Protein AF-A0A2E3NAU3-F1 (afdb_monomer_lite)

Radius of gyration: 28.37 Å; chains: 1; bounding box: 39×22×74 Å

Sequence (66 aa):
MKRRSWEQSEEADGLDLPDESFDYEDFIAREFGNRGRGVIRIRWYWWVTALFMVIILILFSLSGLR

Foldseek 3Di:
DDDDPPDDDPVVVPPPPPPDDPPPVVVCCVPPVPPPPPPPPDDVVVVVVVVVVVVVVVVVVVVVVD

Structure (mmCIF, N/CA/C/O backbone):
data_AF-A0A2E3NAU3-F1
#
_entry.id   AF-A0A2E3NAU3-F1
#
loop_
_atom_site.group_PDB
_atom_site.id
_atom_site.type_symbol
_atom_site.label_atom_id
_atom_site.label_alt_id
_atom_site.label_comp_id
_atom_site.label_asym_id
_atom_site.label_entity_id
_atom_site.label_seq_id
_atom_site.pdbx_PDB_ins_code
_atom_site.Cartn_x
_atom_site.Cartn_y
_atom_site.Cartn_z
_atom_site.occupancy
_atom_site.B_iso_or_equiv
_atom_site.auth_seq_id
_atom_site.auth_com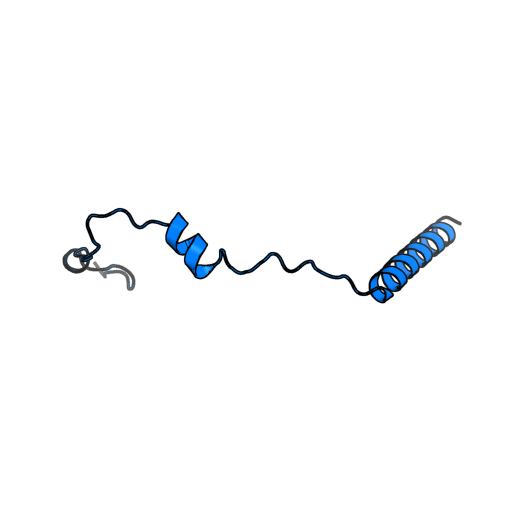p_id
_atom_site.auth_asym_id
_atom_site.auth_atom_id
_atom_site.pdbx_PDB_model_num
ATOM 1 N N . MET A 1 1 ? 15.718 -12.510 47.641 1.00 50.22 1 MET A N 1
ATOM 2 C CA . MET A 1 1 ? 15.367 -12.632 46.208 1.00 50.22 1 MET A CA 1
ATOM 3 C C . MET A 1 1 ? 14.731 -11.320 45.774 1.00 50.22 1 MET A C 1
ATOM 5 O O . MET A 1 1 ? 13.855 -10.842 46.480 1.00 50.22 1 MET A O 1
ATOM 9 N N . LYS A 1 2 ? 15.236 -10.675 44.715 1.00 71.00 2 LYS A N 1
ATOM 10 C CA . LYS A 1 2 ? 14.747 -9.366 44.247 1.00 71.00 2 LYS A CA 1
ATOM 11 C C . LYS A 1 2 ? 13.576 -9.599 43.283 1.00 71.00 2 LYS A C 1
ATOM 13 O O . LYS A 1 2 ? 13.783 -10.260 42.269 1.00 71.00 2 LYS A O 1
ATOM 18 N N . ARG A 1 3 ? 12.382 -9.093 43.619 1.00 69.56 3 ARG A N 1
ATOM 19 C CA . ARG A 1 3 ? 11.197 -9.091 42.737 1.00 69.56 3 ARG A CA 1
ATOM 20 C C . ARG A 1 3 ? 11.529 -8.365 41.436 1.00 69.56 3 ARG A C 1
ATOM 22 O O . ARG A 1 3 ? 12.269 -7.374 41.453 1.00 69.56 3 ARG A O 1
ATOM 29 N N . ARG A 1 4 ? 11.029 -8.865 40.310 1.00 80.25 4 ARG A N 1
ATOM 30 C CA . ARG A 1 4 ? 11.262 -8.220 39.009 1.00 80.25 4 ARG A CA 1
ATOM 31 C C . ARG A 1 4 ? 10.362 -6.989 38.881 1.00 80.25 4 ARG A C 1
ATOM 33 O O . ARG A 1 4 ? 9.279 -6.962 39.443 1.00 80.25 4 ARG A O 1
ATOM 40 N N . SER A 1 5 ? 10.786 -5.967 38.133 1.00 74.00 5 SER A N 1
ATOM 41 C CA . SER A 1 5 ? 10.031 -4.699 38.025 1.00 74.00 5 SER A CA 1
ATOM 42 C C . SER A 1 5 ? 8.631 -4.847 37.408 1.00 74.00 5 SER A C 1
ATOM 44 O O . SER A 1 5 ? 7.843 -3.912 37.477 1.00 74.00 5 SER A O 1
ATOM 46 N N . TRP A 1 6 ? 8.343 -5.989 36.783 1.00 76.44 6 TRP A N 1
ATOM 47 C CA . TRP A 1 6 ? 7.055 -6.328 36.176 1.00 76.44 6 TRP A CA 1
ATOM 48 C C . TRP A 1 6 ? 6.254 -7.353 36.992 1.00 76.44 6 TRP A C 1
ATOM 50 O O . TRP A 1 6 ? 5.206 -7.807 36.549 1.00 76.44 6 TRP A O 1
ATOM 60 N N . GLU A 1 7 ? 6.780 -7.793 38.134 1.00 72.81 7 GLU A N 1
ATOM 61 C CA . GLU A 1 7 ? 6.153 -8.810 38.969 1.00 72.81 7 GLU A CA 1
ATOM 62 C C . GLU A 1 7 ? 5.159 -8.128 39.915 1.00 72.81 7 GLU A C 1
ATOM 64 O O . GLU A 1 7 ? 5.560 -7.442 40.857 1.0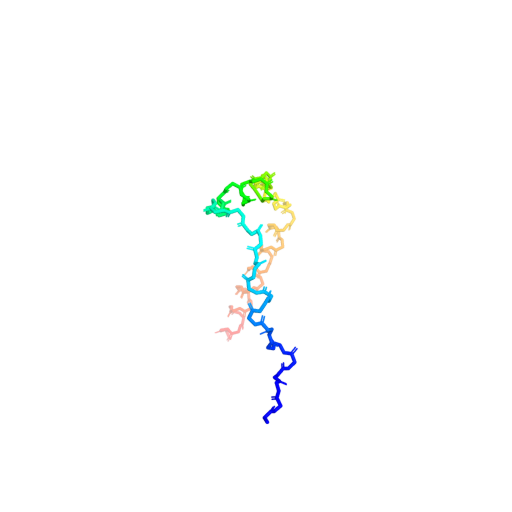0 72.81 7 GLU A O 1
ATOM 69 N N . GLN A 1 8 ? 3.866 -8.278 39.628 1.00 70.19 8 GLN A N 1
ATOM 70 C CA . GLN A 1 8 ? 2.789 -7.781 40.482 1.00 70.19 8 GLN A CA 1
ATOM 71 C C . GLN A 1 8 ? 2.557 -8.727 41.672 1.00 70.19 8 GLN A C 1
ATOM 73 O O . GLN A 1 8 ? 2.790 -9.932 41.583 1.00 70.19 8 GLN A O 1
ATOM 78 N N . SER A 1 9 ? 2.150 -8.170 42.813 1.00 66.56 9 SER A N 1
ATOM 79 C CA . SER A 1 9 ? 1.744 -8.930 44.001 1.00 66.56 9 SER A CA 1
ATOM 80 C C . SER A 1 9 ? 0.419 -9.654 43.753 1.00 66.56 9 SER A C 1
ATOM 82 O O . SER A 1 9 ? -0.448 -9.087 43.103 1.00 66.56 9 SER A O 1
ATOM 84 N N . GLU A 1 10 ? 0.230 -10.847 44.327 1.00 61.91 10 GLU A N 1
ATOM 85 C CA . GLU A 1 10 ? -1.022 -11.632 44.225 1.00 61.91 10 GLU A CA 1
ATOM 86 C C . GLU A 1 10 ? -2.263 -10.855 44.718 1.00 61.91 10 GLU A C 1
ATOM 88 O O . GLU A 1 10 ? -3.375 -11.105 44.281 1.00 61.91 10 GLU A O 1
ATOM 93 N N . GLU A 1 11 ? -2.085 -9.835 45.564 1.00 59.06 11 GLU A N 1
ATOM 94 C CA . GLU A 1 11 ? -3.158 -8.915 45.982 1.00 59.06 11 GLU A CA 1
ATOM 95 C C . GLU A 1 11 ? -3.666 -7.997 44.850 1.00 59.06 11 GLU A C 1
ATOM 97 O O . GLU A 1 11 ? -4.753 -7.438 44.955 1.00 59.06 11 GLU A O 1
ATOM 102 N N . ALA A 1 12 ? -2.900 -7.837 43.765 1.00 57.34 12 ALA A N 1
ATOM 103 C CA . ALA A 1 12 ? -3.302 -7.094 42.568 1.00 57.34 12 ALA A CA 1
ATOM 104 C C . ALA A 1 12 ? -4.034 -7.975 41.537 1.00 57.34 12 ALA A C 1
ATOM 106 O O . ALA A 1 12 ? -4.441 -7.471 40.494 1.00 57.34 12 ALA A O 1
ATOM 107 N N . ASP A 1 13 ? -4.209 -9.267 41.836 1.00 56.38 13 ASP A N 1
ATOM 108 C CA . ASP A 1 13 ? -4.924 -10.238 40.996 1.00 56.38 13 ASP A CA 1
ATOM 109 C C . ASP A 1 13 ? -6.455 -10.125 41.158 1.00 56.38 13 ASP A C 1
ATOM 111 O O . ASP A 1 13 ? -7.224 -10.731 40.416 1.00 56.38 13 ASP A O 1
ATOM 115 N N . GLY A 1 14 ? -6.908 -9.285 42.101 1.00 60.16 14 GLY A N 1
ATOM 116 C CA . GLY A 1 14 ? -8.290 -8.825 42.236 1.00 60.16 14 GLY A CA 1
ATOM 117 C C . GLY A 1 14 ? -8.655 -7.830 41.139 1.00 60.16 14 GLY A C 1
ATOM 118 O O . GLY A 1 14 ? -8.989 -6.677 41.408 1.00 60.16 14 GLY A O 1
ATOM 119 N N . LEU A 1 15 ? -8.553 -8.262 39.888 1.00 62.38 15 LEU A N 1
ATOM 120 C CA . LEU A 1 15 ? -9.260 -7.616 38.805 1.00 62.38 15 LEU A CA 1
ATOM 121 C C . LEU A 1 15 ? -10.751 -7.744 39.138 1.00 62.38 15 LEU A C 1
ATOM 123 O O . LEU A 1 15 ? -11.300 -8.839 39.070 1.00 62.38 15 LEU A O 1
ATOM 127 N N . ASP A 1 16 ? -11.399 -6.629 39.490 1.00 61.75 16 ASP A N 1
ATOM 128 C CA . ASP A 1 16 ? -12.866 -6.472 39.522 1.00 61.75 16 ASP A CA 1
ATOM 129 C C . ASP A 1 16 ? -13.415 -6.519 38.083 1.00 61.75 16 ASP A C 1
ATOM 131 O O . ASP A 1 16 ? -14.129 -5.640 37.600 1.00 61.75 16 ASP A O 1
ATOM 135 N N . LEU A 1 17 ? -12.933 -7.507 37.328 1.00 65.94 17 LEU A N 1
ATOM 136 C CA . LEU A 1 17 ? -13.426 -7.846 36.023 1.00 65.94 17 LEU A CA 1
ATOM 137 C C . LEU A 1 17 ? -14.783 -8.492 36.268 1.00 65.94 17 LEU A C 1
ATOM 139 O O . LEU A 1 17 ? -14.878 -9.406 37.089 1.00 65.94 17 LEU A O 1
ATOM 143 N N . PRO A 1 18 ? -15.832 -8.025 35.581 1.00 64.94 18 PRO A N 1
ATOM 144 C CA . PRO A 1 18 ? -17.106 -8.713 35.632 1.00 64.94 18 PRO A CA 1
ATOM 145 C C . PRO A 1 18 ? -16.894 -10.195 35.286 1.00 64.94 18 PRO A C 1
ATOM 147 O O . PRO A 1 18 ? -16.126 -10.514 34.379 1.00 64.94 18 PRO A O 1
ATOM 150 N N . ASP A 1 19 ? -17.595 -11.092 35.989 1.00 66.94 19 ASP A N 1
ATOM 151 C CA . ASP A 1 19 ? -17.580 -12.546 35.730 1.00 66.94 19 ASP A CA 1
ATOM 152 C C . ASP A 1 19 ? -18.036 -12.903 34.297 1.00 66.94 19 ASP A C 1
ATOM 154 O O . ASP A 1 19 ? -17.918 -14.043 33.843 1.00 66.94 19 ASP A O 1
ATOM 158 N N . GLU A 1 20 ? -18.583 -11.925 33.573 1.00 71.62 20 GLU A N 1
ATOM 159 C CA . GLU A 1 20 ? -18.928 -12.028 32.165 1.00 71.62 20 GLU A CA 1
ATOM 160 C C . GLU A 1 20 ? -17.666 -12.013 31.293 1.00 71.62 20 GLU A C 1
ATOM 162 O O . GLU A 1 20 ? -16.838 -11.101 31.343 1.00 71.62 20 GLU A O 1
ATOM 167 N N . SER A 1 21 ? -17.536 -13.026 30.434 1.00 77.88 21 SER A N 1
ATOM 168 C CA . SER A 1 21 ? -16.485 -13.071 29.421 1.00 77.88 21 SER A CA 1
ATOM 169 C C . SER A 1 21 ? -16.542 -11.816 28.552 1.00 77.88 21 SER A C 1
ATOM 171 O O . SER A 1 21 ? -17.578 -11.538 27.947 1.00 77.88 21 SER A O 1
ATOM 173 N N . PHE A 1 22 ? -15.429 -11.089 28.453 1.00 81.62 22 PHE A N 1
ATOM 174 C CA . PHE A 1 22 ? -15.312 -9.929 27.574 1.00 81.62 22 PHE A CA 1
ATOM 175 C C . PHE A 1 22 ? -15.702 -10.299 26.133 1.00 81.62 22 PHE A C 1
ATOM 177 O O . PHE A 1 22 ? -15.077 -11.172 25.523 1.00 81.62 22 PHE A O 1
ATOM 184 N N . ASP A 1 23 ? -16.726 -9.636 25.587 1.00 84.94 23 ASP A N 1
ATOM 185 C CA . ASP A 1 23 ? -17.160 -9.842 24.205 1.00 84.94 23 ASP A CA 1
ATOM 186 C C . ASP A 1 23 ? -16.213 -9.109 23.245 1.00 84.94 23 ASP A C 1
ATOM 188 O O . ASP A 1 23 ? -16.363 -7.927 22.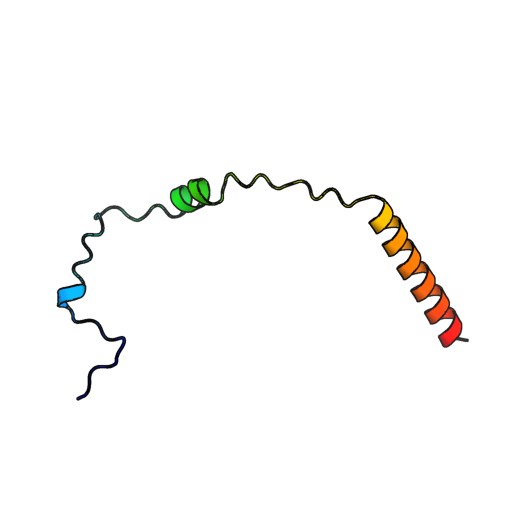918 1.00 84.94 23 ASP A O 1
ATOM 192 N N . TYR A 1 24 ? -15.183 -9.840 22.818 1.00 84.62 24 TYR A N 1
ATOM 193 C CA . TYR A 1 24 ? -14.208 -9.359 21.847 1.00 84.62 24 TYR A CA 1
ATOM 194 C C . TYR A 1 24 ? -14.852 -8.987 20.507 1.00 84.62 24 TYR A C 1
ATOM 196 O O . TYR A 1 24 ? -14.380 -8.051 19.858 1.00 84.62 24 TYR A O 1
ATOM 204 N N . GLU A 1 25 ? -15.912 -9.681 20.091 1.00 83.25 25 GLU A N 1
ATOM 205 C CA . GLU A 1 25 ? -16.559 -9.440 18.802 1.00 83.25 25 GLU A CA 1
ATOM 206 C C . GLU A 1 25 ? -17.369 -8.138 18.831 1.00 83.25 25 GLU A C 1
ATOM 208 O O . GLU A 1 25 ? -17.246 -7.334 17.905 1.00 83.25 25 GLU A O 1
ATOM 213 N N . ASP A 1 26 ? -18.109 -7.863 19.914 1.00 85.44 26 ASP A N 1
ATOM 214 C CA . ASP A 1 26 ? -18.800 -6.578 20.113 1.00 85.44 26 ASP A CA 1
ATOM 215 C C . ASP A 1 26 ? -17.808 -5.412 20.186 1.00 85.44 26 ASP A C 1
ATOM 217 O O . ASP A 1 26 ? -17.980 -4.393 19.512 1.00 85.44 26 ASP A O 1
ATOM 221 N N . PHE A 1 27 ? -16.707 -5.575 20.928 1.00 87.19 27 PHE A N 1
ATOM 222 C CA . PHE A 1 27 ? -15.662 -4.557 21.002 1.00 87.19 27 PHE A CA 1
ATOM 223 C C . PHE A 1 27 ? -15.064 -4.254 19.622 1.00 87.19 27 PHE A C 1
ATOM 225 O O . PHE A 1 27 ? -14.941 -3.086 19.239 1.00 87.19 27 PHE A O 1
ATOM 232 N N . ILE A 1 28 ? -14.723 -5.292 18.850 1.00 86.25 28 ILE A N 1
ATOM 233 C CA . ILE A 1 28 ? -14.175 -5.124 17.502 1.00 86.25 28 ILE A CA 1
ATOM 234 C C . ILE A 1 28 ? -15.211 -4.478 16.577 1.00 86.25 28 ILE A C 1
ATOM 236 O O . ILE A 1 28 ? -14.879 -3.548 15.835 1.00 86.25 28 ILE A O 1
ATOM 240 N N . ALA A 1 29 ? -16.466 -4.917 16.623 1.00 85.06 29 ALA A N 1
ATOM 241 C CA . ALA A 1 29 ? -17.534 -4.366 15.800 1.00 85.06 29 ALA A CA 1
ATOM 242 C C . ALA A 1 29 ? -17.800 -2.885 16.118 1.00 85.06 29 ALA A C 1
ATOM 244 O O . ALA A 1 29 ? -17.903 -2.067 15.200 1.00 85.06 29 ALA A O 1
ATOM 245 N N . ARG A 1 30 ? -17.842 -2.521 17.403 1.00 83.81 30 ARG A N 1
ATOM 246 C CA . ARG A 1 30 ? -18.079 -1.153 17.875 1.00 83.81 30 ARG A CA 1
ATOM 247 C C . ARG A 1 30 ? -16.921 -0.209 17.553 1.00 83.81 30 ARG A C 1
ATOM 249 O O . ARG A 1 30 ? -17.157 0.904 17.090 1.00 83.81 30 ARG A O 1
ATOM 256 N N . GLU A 1 31 ? -15.683 -0.650 17.761 1.00 84.31 31 GLU A N 1
ATOM 257 C CA . GLU A 1 31 ? -14.490 0.205 17.656 1.00 84.31 31 GLU A CA 1
ATOM 258 C C . GLU A 1 31 ? -13.881 0.220 16.236 1.00 84.31 31 GLU A C 1
ATOM 260 O O . GLU A 1 31 ? -13.301 1.213 15.779 1.00 84.31 31 GLU A O 1
ATOM 265 N N . PHE A 1 32 ? -14.028 -0.880 15.490 1.00 84.19 32 PHE A N 1
ATOM 266 C CA . PHE A 1 32 ? -13.399 -1.073 14.177 1.00 84.19 32 PHE A CA 1
ATOM 267 C C . PHE A 1 32 ? -14.395 -1.379 13.049 1.00 84.19 32 PHE A C 1
ATOM 269 O O . PHE A 1 32 ? -14.087 -1.100 11.887 1.00 84.19 32 PHE A O 1
ATOM 276 N N . GLY A 1 33 ? -15.589 -1.895 13.354 1.00 72.62 33 GLY A N 1
ATOM 277 C CA . GLY A 1 33 ? -16.564 -2.366 12.361 1.00 72.62 33 GLY A CA 1
ATOM 278 C C . GLY A 1 33 ? -17.178 -1.274 11.478 1.00 72.62 33 GLY A C 1
ATOM 279 O O . GLY A 1 33 ? -17.572 -1.556 10.348 1.00 72.62 33 GLY A O 1
ATOM 280 N N . ASN A 1 34 ? -17.195 -0.012 11.927 1.00 65.25 34 ASN A N 1
ATOM 281 C CA . ASN A 1 34 ? -17.740 1.107 11.145 1.00 65.25 34 ASN A CA 1
ATOM 282 C C . ASN A 1 34 ? -16.707 1.832 10.261 1.00 65.25 34 ASN A C 1
ATOM 284 O O . ASN A 1 34 ? -17.013 2.842 9.624 1.00 65.25 34 ASN A O 1
ATOM 288 N N . ARG A 1 35 ? -15.470 1.331 10.153 1.00 64.25 35 ARG A N 1
ATOM 289 C CA . ARG A 1 35 ? -14.565 1.801 9.094 1.00 64.25 35 ARG A CA 1
ATOM 290 C C . ARG A 1 35 ? -14.951 1.095 7.809 1.00 64.25 35 ARG A C 1
ATOM 292 O O . ARG A 1 35 ? -14.303 0.139 7.389 1.00 64.25 35 ARG A O 1
ATOM 299 N N . GLY A 1 36 ? -16.052 1.562 7.215 1.00 61.62 36 GLY A N 1
ATOM 300 C CA . GLY A 1 36 ? -16.499 1.141 5.896 1.00 61.62 36 GLY A CA 1
ATOM 301 C C . GLY A 1 36 ? -15.281 1.016 4.995 1.00 61.62 36 GLY A C 1
ATOM 302 O O . GLY A 1 36 ? -14.470 1.941 4.939 1.00 61.62 36 GLY A O 1
ATOM 303 N N . ARG A 1 37 ? -15.110 -0.162 4.381 1.00 63.16 37 ARG A N 1
ATOM 304 C CA . ARG A 1 37 ? -14.021 -0.458 3.447 1.00 63.16 37 ARG A CA 1
ATOM 305 C C . ARG A 1 37 ? -14.048 0.617 2.373 1.00 63.16 37 ARG A C 1
ATOM 307 O O . ARG A 1 37 ? -14.808 0.516 1.412 1.00 63.16 37 ARG A O 1
ATOM 314 N N . GLY A 1 38 ? -13.287 1.685 2.596 1.00 62.44 38 GLY A N 1
ATOM 315 C CA . GLY A 1 38 ? -13.221 2.813 1.697 1.00 62.44 38 GLY A CA 1
ATOM 31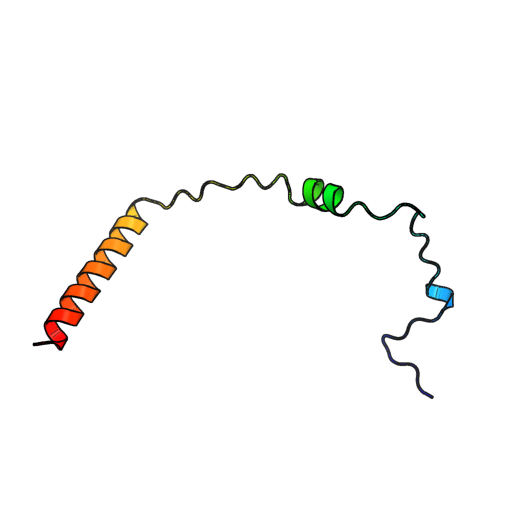6 C C . GLY A 1 38 ? -12.768 2.235 0.380 1.00 62.44 38 GLY A C 1
ATOM 317 O O . GLY A 1 38 ? -11.683 1.661 0.306 1.00 62.44 38 GLY A O 1
ATOM 318 N N . VAL A 1 39 ? -13.637 2.283 -0.626 1.00 68.12 39 VAL A N 1
ATOM 319 C CA . VAL A 1 39 ? -13.289 1.790 -1.952 1.00 68.12 39 VAL A CA 1
ATOM 320 C C . VAL A 1 39 ? -12.083 2.618 -2.363 1.00 68.12 39 VAL A C 1
ATOM 322 O O . VAL A 1 39 ? -12.211 3.830 -2.557 1.00 68.12 39 VAL A O 1
ATOM 325 N N . ILE A 1 40 ? -10.898 2.003 -2.386 1.00 70.00 40 ILE A N 1
ATOM 326 C CA . ILE A 1 40 ? -9.659 2.700 -2.713 1.00 70.00 40 ILE A CA 1
ATOM 327 C C . ILE A 1 40 ? -9.778 3.063 -4.188 1.00 70.00 40 ILE A C 1
ATOM 329 O O . ILE A 1 40 ? -9.498 2.267 -5.081 1.00 70.00 40 ILE A O 1
ATOM 333 N N . ARG A 1 41 ? -10.282 4.269 -4.450 1.00 77.62 41 ARG A N 1
ATOM 334 C CA . ARG A 1 41 ? -10.397 4.820 -5.794 1.00 77.62 41 ARG A CA 1
ATOM 335 C C . ARG A 1 41 ? -8.999 5.220 -6.230 1.00 77.62 41 ARG A C 1
ATOM 337 O O . ARG A 1 41 ? -8.559 6.347 -6.006 1.00 77.62 41 ARG A O 1
ATOM 344 N N . ILE A 1 42 ? -8.292 4.267 -6.828 1.00 80.94 42 ILE A N 1
ATOM 345 C CA . ILE A 1 42 ? -7.016 4.526 -7.484 1.00 80.94 42 ILE A CA 1
ATOM 346 C C . ILE A 1 42 ? -7.275 5.573 -8.567 1.00 80.94 42 ILE A C 1
ATOM 348 O O . ILE A 1 42 ? -8.074 5.374 -9.482 1.00 80.94 42 ILE A O 1
ATOM 352 N N . ARG A 1 43 ? -6.634 6.732 -8.420 1.00 85.88 43 ARG A N 1
ATOM 353 C CA . ARG A 1 43 ? -6.792 7.851 -9.352 1.00 85.88 43 ARG A CA 1
ATOM 354 C C . ARG A 1 43 ? -6.209 7.460 -10.714 1.00 85.88 43 ARG A C 1
ATOM 356 O O . ARG A 1 43 ? -5.170 6.813 -10.773 1.00 85.88 43 ARG A O 1
ATOM 363 N N . TRP A 1 44 ? -6.865 7.864 -11.803 1.00 88.38 44 TRP A N 1
ATOM 364 C CA . TRP A 1 44 ? -6.558 7.405 -13.169 1.00 88.38 44 TRP A CA 1
ATOM 365 C C . TRP A 1 44 ? -5.097 7.620 -13.603 1.00 88.38 44 TRP A C 1
ATOM 367 O O . TRP A 1 44 ? -4.536 6.796 -14.316 1.00 88.38 44 TRP A O 1
ATOM 377 N N . TYR A 1 45 ? -4.425 8.659 -13.104 1.00 91.25 45 TYR A N 1
ATOM 378 C CA . TYR A 1 45 ? -3.005 8.877 -13.397 1.00 91.25 45 TYR A CA 1
ATOM 379 C C . TYR A 1 45 ? -2.088 7.769 -12.857 1.00 91.25 45 TYR A C 1
ATOM 381 O O . TYR A 1 45 ? -1.057 7.504 -13.462 1.00 91.25 45 TYR A O 1
ATOM 389 N N . TRP A 1 46 ? -2.459 7.071 -11.776 1.00 94.50 46 TRP A N 1
ATOM 390 C CA . TRP A 1 46 ? -1.673 5.936 -11.281 1.00 94.50 46 TRP A CA 1
ATOM 391 C C . TRP A 1 46 ? -1.685 4.760 -12.259 1.00 94.50 46 TRP A C 1
ATOM 393 O O . TRP A 1 46 ? -0.687 4.051 -12.359 1.00 94.50 46 TRP A O 1
ATOM 403 N N . TRP A 1 47 ? -2.761 4.594 -13.033 1.00 93.75 47 TRP A N 1
ATOM 404 C CA . TRP A 1 47 ? -2.792 3.624 -14.128 1.00 93.75 47 TRP A CA 1
ATOM 405 C C . TRP A 1 47 ? -1.816 3.995 -15.246 1.00 93.75 47 TRP A C 1
ATOM 407 O O . TRP A 1 47 ? -1.121 3.123 -15.761 1.00 93.75 47 TRP A O 1
ATOM 417 N N . VAL A 1 48 ? -1.712 5.284 -15.580 1.00 95.69 48 VAL A N 1
ATOM 418 C CA . VAL A 1 48 ? -0.752 5.77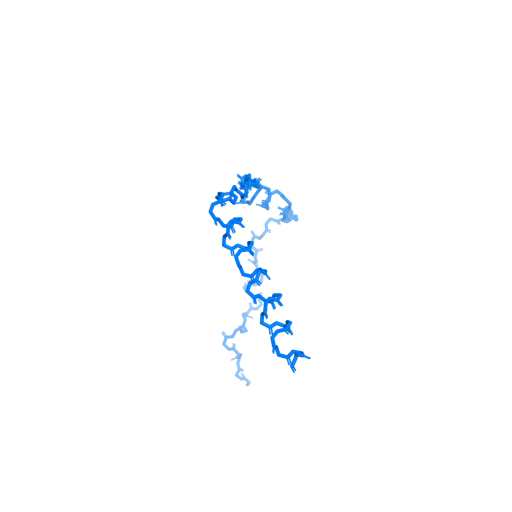8 -16.580 1.00 95.69 48 VAL A CA 1
ATOM 419 C C . VAL A 1 48 ? 0.686 5.557 -16.105 1.00 95.69 48 VAL A C 1
ATOM 421 O O . VAL A 1 48 ? 1.503 5.047 -16.866 1.00 95.69 48 VAL A O 1
ATOM 424 N N . THR A 1 49 ? 0.988 5.863 -14.839 1.00 96.62 49 THR A N 1
ATOM 425 C CA . THR A 1 49 ? 2.312 5.608 -14.248 1.00 96.62 49 THR A CA 1
ATOM 426 C C . THR A 1 49 ? 2.668 4.123 -14.273 1.00 96.62 49 THR A C 1
ATOM 428 O O . THR A 1 49 ? 3.779 3.768 -14.667 1.00 96.62 49 THR A O 1
ATOM 431 N N . ALA A 1 50 ? 1.731 3.246 -13.897 1.00 95.56 50 ALA A N 1
ATOM 432 C CA . ALA A 1 50 ? 1.942 1.801 -13.937 1.00 95.56 50 ALA A CA 1
ATOM 433 C C . ALA A 1 50 ? 2.228 1.313 -15.366 1.00 95.56 50 ALA A C 1
ATOM 435 O O . ALA A 1 50 ? 3.191 0.580 -15.588 1.00 95.56 50 ALA A O 1
ATOM 436 N N . LEU A 1 51 ? 1.446 1.776 -16.348 1.00 96.94 51 LEU A N 1
ATOM 437 C CA . LEU A 1 51 ? 1.653 1.443 -17.757 1.00 96.94 51 LEU A CA 1
ATOM 438 C C . LEU A 1 51 ? 3.029 1.910 -18.254 1.00 96.94 51 LEU A C 1
ATOM 440 O O . LEU A 1 51 ? 3.738 1.159 -18.921 1.00 96.94 51 LEU A O 1
ATOM 444 N N . PHE A 1 52 ? 3.430 3.126 -17.888 1.00 97.69 52 PHE A N 1
ATOM 445 C CA . PHE A 1 52 ? 4.728 3.686 -18.250 1.00 97.69 52 PHE A CA 1
ATOM 446 C C . PHE A 1 52 ? 5.895 2.865 -17.679 1.00 97.69 52 PHE A C 1
ATOM 448 O O . PHE A 1 52 ? 6.828 2.538 -18.412 1.00 97.69 52 PHE A O 1
ATOM 455 N N . MET A 1 53 ? 5.816 2.458 -16.405 1.00 97.69 53 MET A N 1
ATOM 456 C CA . MET A 1 53 ? 6.822 1.582 -15.789 1.00 97.69 53 MET A CA 1
ATOM 457 C C . MET A 1 53 ? 6.948 0.239 -16.515 1.00 97.69 53 MET A C 1
ATOM 459 O O . MET A 1 53 ? 8.064 -0.220 -16.754 1.00 97.69 53 MET A O 1
ATOM 463 N N . VAL A 1 54 ? 5.825 -0.379 -16.896 1.00 97.75 54 VAL A N 1
ATOM 464 C CA . VAL A 1 54 ? 5.827 -1.658 -17.625 1.00 97.75 54 VAL A CA 1
ATOM 465 C C . VAL A 1 54 ? 6.500 -1.514 -18.991 1.00 97.75 54 VAL A C 1
ATOM 467 O O . VAL A 1 54 ? 7.328 -2.346 -19.354 1.00 97.75 54 VAL A O 1
ATOM 470 N N . ILE A 1 55 ? 6.202 -0.442 -19.730 1.00 97.50 55 ILE A N 1
ATOM 471 C CA . ILE A 1 55 ? 6.826 -0.177 -21.034 1.00 97.50 55 ILE A CA 1
ATOM 472 C C . ILE A 1 55 ? 8.343 -0.025 -20.886 1.00 97.50 55 ILE A C 1
ATOM 474 O O . ILE A 1 55 ? 9.091 -0.653 -21.634 1.00 97.50 55 ILE A O 1
ATOM 478 N N . ILE A 1 56 ? 8.806 0.755 -19.902 1.00 96.94 56 ILE A N 1
ATOM 479 C CA . ILE A 1 56 ? 10.242 0.922 -19.637 1.00 96.94 56 ILE A CA 1
ATOM 480 C C . ILE A 1 56 ? 10.897 -0.422 -19.330 1.00 96.94 56 ILE A C 1
ATOM 482 O O . ILE A 1 56 ? 11.954 -0.715 -19.882 1.00 96.94 56 ILE A O 1
ATOM 486 N N . LEU A 1 57 ? 10.275 -1.247 -18.485 1.00 96.25 57 LEU A N 1
ATOM 487 C CA . LEU A 1 57 ? 10.815 -2.554 -18.115 1.00 96.25 57 LEU A CA 1
ATOM 488 C C . LEU A 1 57 ? 10.981 -3.463 -19.342 1.00 96.25 57 LEU A C 1
ATOM 490 O O . LEU A 1 57 ? 12.022 -4.096 -19.505 1.00 96.25 57 LEU A O 1
ATOM 494 N N . ILE A 1 58 ? 9.979 -3.497 -20.225 1.00 96.31 58 ILE A N 1
ATOM 495 C CA . ILE A 1 58 ? 10.019 -4.292 -21.459 1.00 96.31 58 ILE A CA 1
ATOM 496 C C . ILE A 1 58 ? 11.129 -3.786 -22.384 1.00 96.31 58 ILE A C 1
ATOM 498 O O . ILE A 1 58 ? 11.938 -4.577 -22.862 1.00 96.31 58 ILE A O 1
ATOM 502 N N . LEU A 1 59 ? 11.205 -2.472 -22.611 1.00 95.19 59 LEU A N 1
ATOM 503 C CA . LEU A 1 59 ? 12.240 -1.873 -23.457 1.00 95.19 59 LEU A CA 1
ATOM 504 C C . LEU A 1 59 ? 13.642 -2.120 -22.898 1.00 95.19 59 LEU A C 1
ATOM 506 O O . LEU A 1 59 ? 14.545 -2.484 -23.650 1.00 95.19 59 LEU A O 1
ATOM 510 N N . PHE A 1 60 ? 13.818 -1.969 -21.586 1.00 94.44 60 PHE A N 1
ATOM 511 C CA . PHE A 1 60 ? 15.073 -2.250 -20.901 1.00 94.44 60 PHE A CA 1
ATOM 512 C C . PHE A 1 60 ? 15.467 -3.722 -21.046 1.00 94.44 60 PHE A C 1
ATOM 514 O O . PHE A 1 60 ? 16.593 -4.019 -21.435 1.00 94.44 60 PHE A O 1
ATOM 521 N N . SER A 1 61 ? 14.528 -4.646 -20.823 1.00 93.12 61 SER A N 1
ATOM 522 C CA . SER A 1 61 ? 14.773 -6.082 -20.970 1.00 93.12 61 SER A CA 1
ATOM 523 C C . SER A 1 61 ? 15.151 -6.460 -22.404 1.00 93.12 61 SER A C 1
ATOM 525 O O . SER A 1 61 ? 16.109 -7.201 -22.599 1.00 93.12 61 SER A O 1
ATOM 527 N N . LEU A 1 62 ? 14.463 -5.913 -23.409 1.00 92.88 62 LEU A N 1
ATOM 528 C CA . LEU A 1 62 ? 14.773 -6.149 -24.823 1.00 92.88 62 LEU A CA 1
ATOM 529 C C . LEU A 1 62 ? 16.098 -5.510 -25.265 1.00 92.88 62 LEU A C 1
ATOM 531 O O . LEU A 1 62 ? 16.712 -5.994 -26.214 1.00 92.88 62 LEU A O 1
ATOM 535 N N . SER A 1 63 ? 16.520 -4.424 -24.614 1.00 88.31 63 SER A N 1
ATOM 536 C CA . SER A 1 63 ? 17.784 -3.73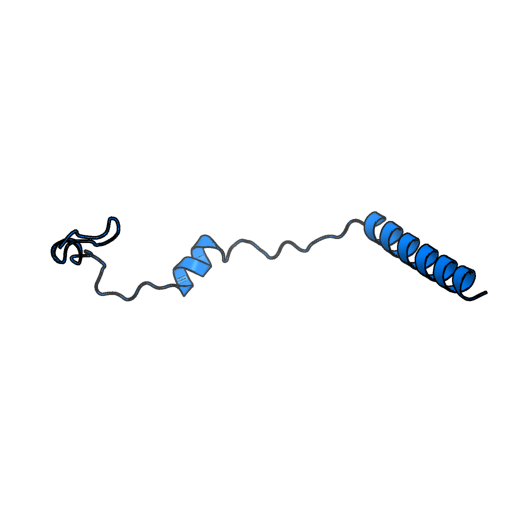8 -24.915 1.00 88.31 63 SER A CA 1
ATOM 537 C C . SER A 1 63 ? 18.976 -4.395 -24.228 1.00 88.31 63 SER A C 1
ATOM 539 O O . SER A 1 63 ? 20.059 -4.381 -24.788 1.00 88.31 63 SER A O 1
ATOM 541 N N . GLY A 1 64 ? 18.786 -4.974 -23.039 1.00 73.62 64 GLY A N 1
ATOM 542 C CA . GLY A 1 64 ? 19.826 -5.731 -22.337 1.00 73.62 64 GLY A CA 1
ATOM 543 C C . GLY A 1 64 ? 19.970 -7.183 -22.808 1.00 73.62 64 GLY A C 1
ATOM 544 O O . GLY A 1 64 ? 20.956 -7.827 -22.470 1.00 73.62 64 GLY A O 1
ATOM 545 N N . LEU A 1 65 ? 18.992 -7.708 -23.557 1.00 69.50 65 LEU A N 1
ATOM 546 C CA . LEU A 1 65 ? 19.047 -9.040 -24.174 1.00 69.50 65 LEU A CA 1
ATOM 547 C C . LEU A 1 65 ? 19.637 -9.021 -25.602 1.00 69.50 65 LEU A C 1
ATOM 549 O O . LEU A 1 65 ? 19.918 -10.084 -26.152 1.00 69.50 65 LEU A O 1
ATOM 553 N N . ARG A 1 66 ? 19.792 -7.837 -26.208 1.00 57.84 66 ARG A N 1
ATOM 554 C CA . ARG A 1 66 ? 20.503 -7.622 -27.479 1.00 57.84 66 ARG A CA 1
ATOM 555 C C . ARG A 1 66 ? 21.973 -7.322 -27.229 1.00 57.84 66 ARG A C 1
ATOM 557 O O . ARG A 1 66 ? 22.775 -7.728 -28.096 1.00 57.84 66 ARG A O 1
#

pLDDT: mean 78.75, std 13.53, range [50.22, 97.75]

Secondary structure (DSSP, 8-state):
-PPPTT---GGGG-----SSPP-HHHHHHHHHTTS--------HHHHHHHHHHHHHHHHHHHHH--